Protein AF-K1RVS4-F1 (afdb_monomer)

Secondary structure (DSSP, 8-state):
----------S-GGG----------S-SS-HHHHHHHHHHHHHHHHT--TT-EEEEE--STT-TT--EEEEEEEETTEEEEEETTSSSTT--EEEEEEEEEESEEEEEE-S--HHHHTTT-SS-TT--SBTTTBT---SEEEEEEE-SS-EEEEESSS--EEEEE-

Organism: NCBI:txid408170

Mean predicted aligned error: 9.0 Å

Solvent-accessible surface area (backbone atoms only — not comparable to full-atom values): 9594 Å² total; per-residue (Å²): 140,82,90,78,83,94,78,90,87,86,86,72,83,81,81,70,75,68,76,80,72,79,72,72,74,92,52,100,59,56,72,69,59,52,51,53,52,49,43,53,51,48,51,53,41,58,45,61,36,92,89,14,28,44,28,65,44,53,29,26,66,82,36,84,80,44,73,42,58,36,36,44,33,40,54,95,56,30,34,36,34,33,41,75,86,47,90,54,86,82,55,65,43,68,27,42,39,47,75,49,80,68,106,44,42,25,45,34,58,76,45,87,34,74,67,69,36,50,36,40,32,47,61,19,95,86,62,49,57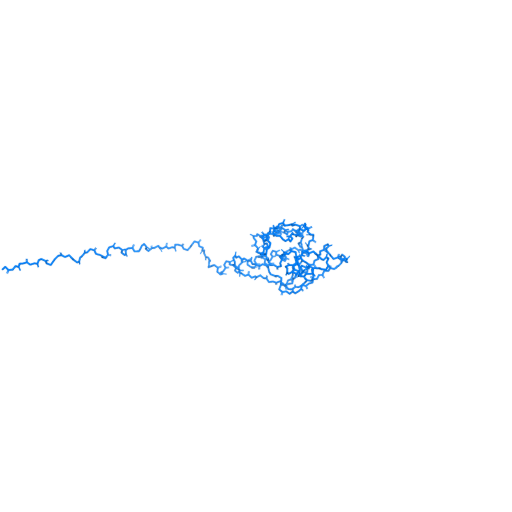,41,76,78,48,8,35,36,27,57,64,39,27,38,59,75,47,75,44,94,72,37,37,35,33,30,28,71,70,26,62,42,81,38,56,32,33,98

Nearest PDB structures (foldseek):
  4r80-assembly2_B  TM=3.286E-01  e=4.505E+00  synthetic construct
  8sdp-assembly1_C  TM=1.886E-01  e=8.175E-01  Homo sapiens
  8sdm-assembly1_A  TM=1.723E-01  e=1.217E+00  Homo sapiens

pLDDT: mean 89.17, std 14.9, range [42.09, 98.56]

InterPro domains:
  IPR025396 Protein of unknown function DUF4302 [PF14135] (23-166)

Radius of gyration: 26.75 Å; Cα contacts (8 Å, |Δi|>4): 302; chains: 1; bounding box: 38×57×97 Å

Foldseek 3Di:
DDDDDDDDDPPPPPPPPPPPPPPDPPDPDDPVVVQVVVQVQVLCLQQLDPQFWWKQFQAALVSPVPTWTKGWHDDDQKIWIATPVDPDNPDIWIFGWGFDDDVGTKIAGDDDDLRQCLQFPQCRVVRADHNVGHRQGARMWHFDDGDNAWTWTAGPRNRDIMIIGD

Structure (mmCIF, N/CA/C/O backbone):
data_AF-K1RVS4-F1
#
_entry.id   AF-K1RVS4-F1
#
loop_
_atom_site.group_PDB
_atom_site.id
_atom_site.type_symbol
_atom_site.label_atom_id
_atom_site.label_alt_id
_atom_site.label_comp_id
_atom_site.label_asym_id
_atom_site.label_entity_id
_atom_site.label_seq_id
_atom_site.pdbx_PDB_ins_code
_atom_site.Cartn_x
_atom_site.Cartn_y
_atom_site.Cartn_z
_atom_site.occupancy
_atom_site.B_iso_or_equiv
_atom_site.auth_seq_id
_atom_site.auth_comp_id
_atom_site.auth_asym_id
_atom_site.auth_atom_id
_atom_site.pdbx_PDB_model_num
ATOM 1 N N . MET A 1 1 ? 21.444 43.787 79.821 1.00 42.09 1 MET A N 1
ATOM 2 C CA . MET A 1 1 ? 21.737 44.239 78.436 1.00 42.09 1 MET A CA 1
ATOM 3 C C . MET A 1 1 ? 22.401 43.053 77.744 1.00 42.09 1 MET A C 1
ATOM 5 O O . MET A 1 1 ? 23.385 42.586 78.280 1.00 42.09 1 MET A O 1
ATOM 9 N N . LYS A 1 2 ? 21.909 42.424 76.678 1.00 44.28 2 LYS A N 1
ATOM 10 C CA . LYS A 1 2 ? 21.127 42.878 75.526 1.00 44.28 2 LYS A CA 1
ATOM 11 C C . LYS A 1 2 ? 20.061 41.822 75.196 1.00 44.28 2 LYS A C 1
ATOM 13 O O . LYS A 1 2 ? 20.330 40.629 75.259 1.00 44.28 2 LYS A O 1
ATOM 18 N N . ARG A 1 3 ? 18.852 42.294 74.895 1.00 49.06 3 ARG A N 1
ATOM 19 C CA . ARG A 1 3 ? 17.756 41.516 74.316 1.00 49.06 3 ARG A CA 1
ATOM 20 C C . ARG A 1 3 ? 18.022 41.441 72.814 1.00 49.06 3 ARG A C 1
ATOM 22 O O . ARG A 1 3 ? 18.174 42.500 72.209 1.00 49.06 3 ARG A O 1
ATOM 29 N N . THR A 1 4 ? 18.063 40.248 72.231 1.00 58.16 4 THR A N 1
ATOM 30 C CA . THR A 1 4 ? 18.063 40.104 70.771 1.00 58.16 4 THR A CA 1
ATOM 31 C C . THR A 1 4 ? 16.933 39.163 70.386 1.00 58.16 4 THR A C 1
ATOM 33 O O . THR A 1 4 ? 16.903 37.991 70.743 1.00 58.16 4 THR A O 1
ATOM 36 N N . THR A 1 5 ? 15.952 39.782 69.755 1.00 52.72 5 THR A N 1
ATOM 37 C CA . THR A 1 5 ? 14.633 39.316 69.353 1.00 52.72 5 THR A CA 1
ATOM 38 C C . THR A 1 5 ? 14.693 38.101 68.420 1.00 52.72 5 THR A C 1
ATOM 40 O O . THR A 1 5 ? 15.259 38.181 67.334 1.00 52.72 5 THR A O 1
ATOM 43 N N . ILE A 1 6 ? 14.069 36.992 68.829 1.00 58.12 6 ILE A N 1
ATOM 44 C CA . ILE A 1 6 ? 13.766 35.821 67.991 1.00 58.12 6 ILE A CA 1
ATOM 45 C C . ILE A 1 6 ? 12.519 36.157 67.170 1.00 58.12 6 ILE A C 1
ATOM 47 O O . ILE A 1 6 ? 11.408 35.900 67.617 1.00 58.12 6 ILE A O 1
ATOM 51 N N . ILE A 1 7 ? 12.673 36.786 66.004 1.00 58.38 7 ILE A N 1
ATOM 52 C CA . ILE A 1 7 ? 11.590 36.927 65.019 1.00 58.38 7 ILE A CA 1
ATOM 53 C C . ILE A 1 7 ? 12.223 36.934 63.627 1.00 58.38 7 ILE A C 1
ATOM 55 O O . ILE A 1 7 ? 12.769 37.953 63.223 1.00 58.38 7 ILE A O 1
ATOM 59 N N . SER A 1 8 ? 12.179 35.799 62.923 1.00 54.41 8 SER A N 1
ATOM 60 C CA . SER A 1 8 ? 11.934 35.700 61.470 1.00 54.41 8 SER A CA 1
ATOM 61 C C . SER A 1 8 ? 12.191 34.260 61.000 1.00 54.41 8 SER A C 1
ATOM 63 O O . SER A 1 8 ? 13.255 33.934 60.481 1.00 54.41 8 SER A O 1
ATOM 65 N N . PHE A 1 9 ? 11.231 33.363 61.239 1.00 53.44 9 PHE A N 1
ATOM 66 C CA . PHE A 1 9 ? 11.223 32.025 60.631 1.00 53.44 9 PHE A CA 1
ATOM 67 C C . PHE A 1 9 ? 9.780 31.533 60.439 1.00 53.44 9 PHE A C 1
ATOM 69 O O . PHE A 1 9 ? 9.402 30.471 60.920 1.00 53.44 9 PHE A O 1
ATOM 76 N N . LEU A 1 10 ? 8.921 32.353 59.816 1.00 55.34 10 LEU A N 1
ATOM 77 C CA . LEU A 1 10 ? 7.504 31.996 59.640 1.00 55.34 10 LEU A CA 1
ATOM 78 C C . LEU A 1 10 ? 6.863 32.522 58.345 1.00 55.34 10 LEU A C 1
ATOM 80 O O . LEU A 1 10 ? 5.701 32.908 58.343 1.00 55.34 10 LEU A O 1
ATOM 84 N N . ALA A 1 11 ? 7.589 32.542 57.227 1.00 59.69 11 ALA A N 1
ATOM 85 C CA . ALA A 1 11 ? 7.003 32.984 55.956 1.00 59.69 11 ALA A CA 1
ATOM 86 C C . ALA A 1 11 ? 7.488 32.185 54.736 1.00 59.69 11 ALA A C 1
ATOM 88 O O . ALA A 1 11 ? 7.774 32.775 53.701 1.00 59.69 11 ALA A O 1
ATOM 89 N N . LEU A 1 12 ? 7.595 30.851 54.838 1.00 58.28 12 LEU A N 1
ATOM 90 C CA . LEU A 1 12 ? 7.920 30.014 53.670 1.00 58.28 12 LEU A CA 1
ATOM 91 C C . LEU A 1 12 ? 7.037 28.779 53.375 1.00 58.28 12 LEU A C 1
ATOM 93 O O . LEU A 1 12 ? 7.230 28.219 52.302 1.00 58.28 12 LEU A O 1
ATOM 97 N N . PRO A 1 13 ? 6.019 28.348 54.155 1.00 55.06 13 PRO A N 1
ATOM 98 C CA . PRO A 1 13 ? 5.188 27.234 53.685 1.00 55.06 13 PRO A CA 1
ATOM 99 C C . PRO A 1 13 ? 4.075 27.631 52.693 1.00 55.06 13 PRO A C 1
ATOM 101 O O . PRO A 1 13 ? 3.347 26.760 52.234 1.00 55.06 13 PRO A O 1
ATOM 104 N N . LEU A 1 14 ? 3.925 28.908 52.318 1.00 55.81 14 LEU A N 1
ATOM 105 C CA . LEU A 1 14 ? 2.801 29.378 51.482 1.00 55.81 14 LEU A CA 1
ATOM 106 C C . LEU A 1 14 ? 3.003 29.267 49.957 1.00 55.81 14 LEU A C 1
ATOM 108 O O . LEU A 1 14 ? 2.119 29.674 49.214 1.00 55.81 14 LEU A O 1
ATOM 112 N N . LEU A 1 15 ? 4.117 28.709 49.470 1.00 53.62 15 LEU A N 1
ATOM 113 C CA . LEU A 1 15 ? 4.358 28.537 48.024 1.00 53.62 15 LEU A CA 1
ATOM 114 C C . LEU A 1 15 ? 4.068 27.119 47.504 1.00 53.62 15 LEU A C 1
ATOM 116 O O . LEU A 1 15 ? 4.221 26.868 46.313 1.00 53.62 15 LEU A O 1
ATOM 120 N N . CYS A 1 16 ? 3.614 26.205 48.366 1.00 54.84 16 CYS A N 1
ATOM 121 C CA . CYS A 1 16 ? 3.299 24.824 47.988 1.00 54.84 16 CYS A CA 1
ATOM 122 C C . CYS A 1 16 ? 1.791 24.543 47.934 1.00 54.84 16 CYS A C 1
ATOM 124 O O . CYS A 1 16 ? 1.374 23.410 48.158 1.00 54.84 16 CYS A O 1
ATOM 126 N N . THR A 1 17 ? 0.950 25.529 47.607 1.00 57.72 17 THR A N 1
ATOM 127 C CA . THR A 1 17 ? -0.355 25.206 47.014 1.00 57.72 17 THR A CA 1
ATOM 128 C C . THR A 1 17 ? -0.098 24.822 45.560 1.00 57.72 17 THR A C 1
ATOM 130 O O . THR A 1 17 ? -0.366 25.600 44.644 1.00 57.72 17 THR A O 1
ATOM 133 N N . SER A 1 18 ? 0.491 23.640 45.337 1.00 50.41 18 SER A N 1
ATOM 134 C CA . SER A 1 18 ? 0.342 22.984 44.044 1.00 50.41 18 SER A CA 1
ATOM 135 C C . SER A 1 18 ? -1.157 22.918 43.823 1.00 50.41 18 SER A C 1
ATOM 137 O O . SER A 1 18 ? -1.858 22.292 44.622 1.00 50.41 18 SER A O 1
ATOM 139 N N . CYS A 1 19 ? -1.652 23.648 42.824 1.00 56.06 19 CYS A N 1
ATOM 140 C CA . CYS A 1 19 ? -2.991 23.432 42.316 1.00 56.06 19 CYS A CA 1
ATOM 141 C C . CYS A 1 19 ? -3.101 21.925 42.123 1.00 56.06 19 CYS A C 1
ATOM 143 O O . CYS A 1 19 ? -2.378 21.350 41.310 1.00 56.06 19 CYS A O 1
ATOM 145 N N . LEU A 1 20 ? -3.902 21.293 42.977 1.00 50.09 20 LEU A N 1
ATOM 146 C CA . LEU A 1 20 ? -4.382 19.950 42.758 1.00 50.09 20 LEU A CA 1
ATOM 147 C C . LEU A 1 20 ? -5.247 20.113 41.508 1.00 50.09 20 LEU A C 1
ATOM 149 O O . LEU A 1 20 ? -6.414 20.482 41.600 1.00 50.09 20 LEU A O 1
ATOM 153 N N . PHE A 1 21 ? -4.615 20.052 40.337 1.00 55.47 21 PHE A N 1
ATOM 154 C CA . PHE A 1 21 ? -5.336 19.917 39.093 1.00 55.47 21 PHE A CA 1
ATOM 155 C C . PHE A 1 21 ? -5.936 18.524 39.187 1.00 55.47 21 PHE A C 1
ATOM 157 O O . PHE A 1 21 ? -5.248 17.521 39.015 1.00 55.47 21 PHE A O 1
ATOM 164 N N . ASP A 1 22 ? -7.195 18.491 39.606 1.00 57.12 22 ASP A N 1
ATOM 165 C CA . ASP A 1 22 ? -8.097 17.401 39.292 1.00 57.12 22 ASP A CA 1
ATOM 166 C C . ASP A 1 22 ? -8.221 17.458 37.763 1.00 57.12 22 ASP A C 1
ATOM 168 O O . ASP A 1 22 ? -9.030 18.206 37.214 1.00 57.12 22 ASP A O 1
ATOM 172 N N . GLU A 1 23 ? -7.256 16.855 37.062 1.00 59.31 23 GLU A N 1
ATOM 173 C CA . GLU A 1 23 ? -7.361 16.678 35.621 1.00 59.31 23 GLU A CA 1
ATOM 174 C C . GLU A 1 23 ? -8.500 15.689 35.418 1.00 59.31 23 GLU A C 1
ATOM 176 O O . GLU A 1 23 ? -8.333 14.482 35.591 1.00 59.31 23 GLU A O 1
ATOM 181 N N . GLU A 1 24 ? -9.685 16.222 35.116 1.00 64.69 24 GLU A N 1
ATOM 182 C CA . GLU A 1 24 ? -10.769 15.419 34.574 1.00 64.69 24 GLU A CA 1
ATOM 183 C C . GLU A 1 24 ? -10.211 14.674 33.362 1.00 64.69 24 GLU A C 1
ATOM 185 O O . GLU A 1 24 ? -9.669 15.290 32.437 1.00 64.69 24 GLU A O 1
ATOM 190 N N . ASP A 1 25 ? -10.295 13.344 33.390 1.00 67.75 25 ASP A N 1
ATOM 191 C CA . ASP A 1 25 ? -9.863 12.535 32.262 1.00 67.75 25 ASP A CA 1
ATOM 192 C C . ASP A 1 25 ? -10.711 12.938 31.049 1.00 67.75 25 ASP A C 1
ATOM 194 O O . ASP A 1 25 ? -11.918 12.697 31.003 1.00 67.75 25 ASP A O 1
ATOM 198 N N . LEU A 1 26 ? -10.087 13.615 30.078 1.00 76.62 26 LEU A N 1
ATOM 199 C CA . LEU A 1 26 ? -10.767 14.122 28.881 1.00 76.62 26 LEU A CA 1
ATOM 200 C C . LEU A 1 26 ? -11.331 12.986 28.014 1.00 76.62 26 LEU A C 1
ATOM 202 O O . LEU A 1 26 ? -12.074 13.249 27.065 1.00 76.62 26 LEU A O 1
ATOM 206 N N . PHE A 1 27 ? -10.950 11.737 28.295 1.00 78.06 27 PHE A N 1
ATOM 207 C CA . PHE A 1 27 ? -11.358 10.570 27.538 1.00 78.06 27 PHE A CA 1
ATOM 208 C C . PHE A 1 27 ? -11.835 9.442 28.452 1.00 78.06 27 PHE A C 1
ATOM 210 O O . PHE A 1 27 ? -11.117 8.993 29.332 1.00 78.06 27 PHE A O 1
ATOM 217 N N . ASP A 1 28 ? -12.982 8.853 28.120 1.00 83.88 28 ASP A N 1
ATOM 218 C CA . ASP A 1 28 ? -13.530 7.699 28.852 1.00 83.88 28 ASP A CA 1
ATOM 219 C C . ASP A 1 28 ? -12.691 6.410 28.715 1.00 83.88 28 ASP A C 1
ATOM 221 O O . ASP A 1 28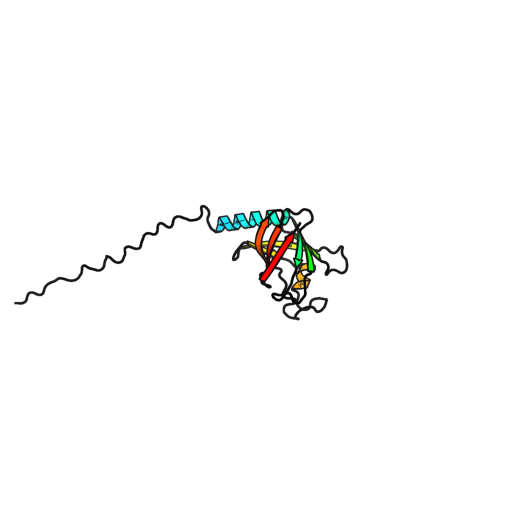 ? -12.949 5.414 29.390 1.00 83.88 28 ASP A O 1
ATOM 225 N N . LYS A 1 29 ? -11.729 6.386 27.783 1.00 87.38 29 LYS A N 1
ATOM 226 C CA . LYS A 1 29 ? -10.881 5.229 27.460 1.00 87.38 29 LYS A CA 1
ATOM 227 C C . LYS A 1 29 ? -9.415 5.607 27.521 1.00 87.38 29 LYS A C 1
ATOM 229 O O . LYS A 1 29 ? -9.036 6.670 27.021 1.00 87.38 29 LYS A O 1
ATOM 234 N N . SER A 1 30 ? -8.581 4.676 27.976 1.00 88.69 30 SER A N 1
ATOM 235 C CA . SER A 1 30 ? -7.126 4.821 27.924 1.00 88.69 30 SER A CA 1
ATOM 236 C C . SER A 1 30 ? -6.619 4.948 26.482 1.00 88.69 30 SER A C 1
ATOM 238 O O . SER A 1 30 ? -7.255 4.499 25.524 1.00 88.69 30 SER A O 1
ATOM 240 N N . ALA A 1 31 ? -5.433 5.535 26.304 1.00 87.31 31 ALA A N 1
ATOM 241 C CA . ALA A 1 31 ? -4.806 5.645 24.986 1.00 87.31 31 ALA A CA 1
ATOM 242 C C . ALA A 1 31 ? -4.641 4.275 24.294 1.00 87.31 31 ALA A C 1
ATOM 244 O O . ALA A 1 31 ? -4.948 4.158 23.108 1.00 87.31 31 ALA A O 1
ATOM 245 N N . SER A 1 32 ? -4.250 3.240 25.049 1.00 89.06 32 SER A N 1
ATOM 246 C CA . SER A 1 32 ? -4.104 1.862 24.558 1.00 89.06 32 SER A CA 1
ATOM 247 C C . SER A 1 32 ? -5.426 1.252 24.080 1.00 89.06 32 SER A C 1
ATOM 249 O O . SER A 1 32 ? -5.473 0.590 23.050 1.00 89.06 32 SER A O 1
ATOM 251 N N . GLU A 1 33 ? -6.536 1.491 24.777 1.00 93.12 33 GLU A N 1
ATOM 252 C CA . GLU A 1 33 ? -7.838 0.974 24.331 1.00 93.12 33 GLU A CA 1
ATOM 253 C C . GLU A 1 33 ? -8.326 1.672 23.060 1.00 93.12 33 GLU A C 1
ATOM 255 O O . GLU A 1 33 ? -8.941 1.043 22.196 1.00 93.12 33 GLU A O 1
ATOM 260 N N . ARG A 1 34 ? -8.052 2.975 22.926 1.00 91.81 34 ARG A N 1
ATOM 261 C CA . ARG A 1 34 ? -8.430 3.739 21.730 1.00 91.81 34 ARG A CA 1
ATOM 262 C C . ARG A 1 34 ? -7.662 3.273 20.498 1.00 91.81 34 ARG A C 1
ATOM 264 O O . ARG A 1 34 ? -8.268 3.128 19.440 1.00 91.81 34 ARG A O 1
ATOM 271 N N . ILE A 1 35 ? -6.359 3.022 20.622 1.00 93.06 35 ILE A N 1
ATOM 272 C CA . ILE A 1 35 ? -5.545 2.593 19.480 1.00 93.06 35 ILE A CA 1
ATOM 273 C C . ILE A 1 35 ? -5.862 1.156 19.048 1.00 93.06 35 ILE A C 1
ATOM 275 O O . ILE A 1 35 ? -5.939 0.898 17.850 1.00 93.06 35 ILE A O 1
ATOM 279 N N . GLU A 1 36 ? -6.142 0.239 19.980 1.00 95.12 36 GLU A N 1
ATOM 280 C CA . GLU A 1 36 ? -6.597 -1.115 19.631 1.00 95.12 36 GLU A CA 1
ATOM 281 C C . GLU A 1 36 ? -7.959 -1.091 18.927 1.00 95.12 36 GLU A C 1
ATOM 283 O O . GLU A 1 36 ? -8.137 -1.747 17.900 1.00 95.12 36 GLU A O 1
ATOM 288 N N . ALA A 1 37 ? -8.901 -0.268 19.403 1.00 94.62 37 ALA A N 1
ATOM 289 C CA . ALA A 1 37 ? -10.175 -0.071 18.714 1.00 94.62 37 ALA A CA 1
ATOM 290 C C . ALA A 1 37 ? -9.977 0.481 17.289 1.00 94.62 37 ALA A C 1
ATOM 292 O O . ALA A 1 37 ? -10.589 -0.023 16.347 1.00 94.62 37 ALA A O 1
ATOM 293 N N . ALA A 1 38 ? -9.073 1.449 17.114 1.00 95.25 38 ALA A N 1
ATOM 294 C CA . ALA A 1 38 ? -8.747 2.011 15.805 1.00 95.25 38 ALA A CA 1
ATOM 295 C C . ALA A 1 38 ? -8.078 0.988 14.866 1.00 95.25 38 ALA A C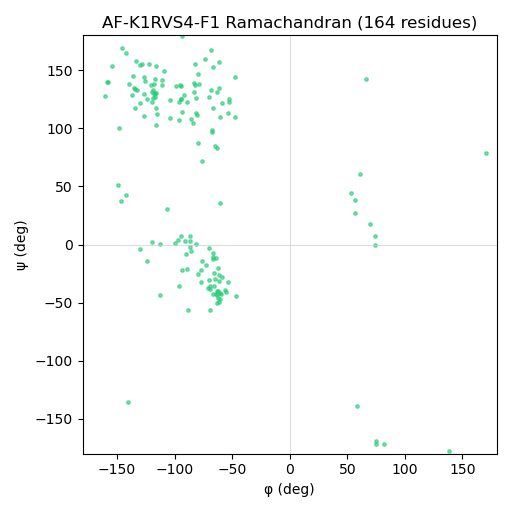 1
ATOM 297 O O . ALA A 1 38 ? -8.355 0.988 13.668 1.00 95.25 38 ALA A O 1
ATOM 298 N N . LYS A 1 39 ? -7.234 0.077 15.377 1.00 97.06 39 LYS A N 1
ATOM 299 C CA . LYS A 1 39 ? -6.673 -1.035 14.581 1.00 97.06 39 LYS A CA 1
ATOM 300 C C . LYS A 1 39 ? -7.775 -1.978 14.095 1.00 97.06 39 LYS A C 1
ATOM 302 O O . LYS A 1 39 ? -7.765 -2.378 12.933 1.00 97.06 39 LYS A O 1
ATOM 307 N N . VAL A 1 40 ? -8.736 -2.320 14.956 1.00 96.62 40 VAL A N 1
ATOM 308 C CA . VAL A 1 40 ? -9.877 -3.174 14.582 1.00 96.62 40 VAL A CA 1
ATOM 309 C C . VAL A 1 40 ? -10.728 -2.509 13.498 1.00 96.62 40 VAL A C 1
ATOM 311 O O . VAL A 1 40 ? -11.046 -3.153 12.497 1.00 96.62 40 VAL A O 1
ATOM 314 N N . GLU A 1 41 ? -11.044 -1.222 13.655 1.00 96.19 41 GLU A N 1
ATOM 315 C CA . GLU A 1 41 ? -11.784 -0.441 12.658 1.00 96.19 41 GLU A CA 1
ATOM 316 C C . GLU A 1 41 ? -11.036 -0.373 11.321 1.00 96.19 41 GLU A C 1
ATOM 318 O O . GLU A 1 41 ? -11.608 -0.671 10.272 1.00 96.19 41 GLU A O 1
ATOM 323 N N . ALA A 1 42 ? -9.735 -0.071 11.352 1.00 97.19 42 ALA A N 1
ATOM 324 C CA . ALA A 1 42 ? -8.914 -0.008 10.151 1.00 97.19 42 ALA A CA 1
ATOM 325 C C . ALA A 1 42 ? -8.830 -1.357 9.429 1.00 97.19 42 ALA A C 1
ATOM 327 O O . ALA A 1 42 ? -8.917 -1.392 8.201 1.00 97.19 42 ALA A O 1
ATOM 328 N N . LYS A 1 43 ? -8.717 -2.476 10.160 1.00 97.50 43 LYS A N 1
ATOM 329 C CA . LYS A 1 43 ? -8.740 -3.817 9.556 1.00 97.50 43 LYS A CA 1
ATOM 330 C C . LYS A 1 43 ? -10.070 -4.072 8.855 1.00 97.50 43 LYS A C 1
ATOM 332 O O . LYS A 1 43 ? -10.070 -4.482 7.698 1.00 97.50 43 LYS A O 1
ATOM 337 N N . ALA A 1 44 ? -11.179 -3.805 9.544 1.00 97.00 44 ALA A N 1
ATOM 338 C CA . ALA A 1 44 ? -12.514 -4.002 8.993 1.00 97.00 44 ALA A CA 1
ATOM 339 C C . ALA A 1 44 ? -12.739 -3.145 7.738 1.00 97.00 44 ALA A C 1
ATOM 341 O O . ALA A 1 44 ? -13.261 -3.646 6.746 1.00 97.00 44 ALA A O 1
ATOM 342 N N . ALA A 1 45 ? -12.293 -1.885 7.748 1.00 97.31 45 ALA A N 1
ATOM 343 C CA . ALA A 1 45 ? -12.369 -1.008 6.587 1.00 97.31 45 ALA A CA 1
ATOM 344 C C . ALA A 1 45 ? -11.532 -1.545 5.417 1.00 97.31 45 ALA A C 1
ATOM 346 O O . ALA A 1 45 ? -12.067 -1.707 4.324 1.00 97.31 45 ALA A O 1
ATOM 347 N N . LEU A 1 46 ? -10.258 -1.894 5.636 1.00 97.69 46 LEU A N 1
ATOM 348 C CA . LEU A 1 46 ? -9.373 -2.432 4.591 1.00 97.69 46 LEU A CA 1
ATOM 349 C C . LEU A 1 46 ? -9.958 -3.685 3.922 1.00 97.69 46 LEU A C 1
ATOM 351 O O . LEU A 1 46 ? -9.871 -3.826 2.704 1.00 97.69 46 LEU A O 1
ATOM 355 N N . GLU A 1 47 ? -10.587 -4.567 4.696 1.00 97.00 47 GLU A N 1
ATOM 356 C CA . GLU A 1 47 ? -11.178 -5.821 4.208 1.00 97.00 47 GLU A CA 1
ATOM 357 C C . GLU A 1 47 ? -12.627 -5.669 3.695 1.00 97.00 47 GLU A C 1
ATOM 359 O O . GLU A 1 47 ? -13.214 -6.635 3.212 1.00 97.00 47 GLU A O 1
ATOM 364 N N . SER A 1 48 ? -13.221 -4.471 3.769 1.00 96.44 48 SER A N 1
ATOM 365 C CA . SER A 1 48 ? -14.631 -4.255 3.398 1.00 96.44 48 SER A CA 1
ATOM 366 C C . SER A 1 48 ? -14.895 -4.200 1.889 1.00 96.44 48 SER A C 1
ATOM 368 O O . SER A 1 48 ? -16.024 -4.448 1.464 1.00 96.44 48 SER A O 1
ATOM 370 N N . ALA A 1 49 ? -13.880 -3.903 1.069 1.00 96.75 49 ALA A N 1
ATOM 371 C CA . ALA A 1 49 ? -14.032 -3.778 -0.379 1.00 96.75 49 ALA A CA 1
ATOM 372 C C . ALA A 1 49 ? -13.903 -5.151 -1.080 1.00 96.75 49 ALA A C 1
ATOM 374 O O . ALA A 1 49 ? -12.791 -5.676 -1.205 1.00 96.75 49 ALA A O 1
ATOM 375 N N . PRO A 1 50 ? -14.995 -5.748 -1.606 1.00 94.00 50 PRO A N 1
ATOM 376 C CA . PRO A 1 50 ? -14.973 -7.118 -2.143 1.00 94.00 50 PRO A CA 1
ATOM 377 C C . PRO A 1 50 ? -14.071 -7.280 -3.380 1.00 94.00 50 PRO A C 1
ATOM 379 O O . PRO A 1 50 ? -13.490 -8.351 -3.610 1.00 94.00 50 PRO A O 1
ATOM 382 N N . ASN A 1 51 ? -13.929 -6.205 -4.159 1.00 95.19 51 ASN A N 1
ATOM 383 C CA . ASN A 1 51 ? -13.091 -6.143 -5.357 1.00 95.19 51 ASN A CA 1
ATOM 384 C C . ASN A 1 51 ? -11.705 -5.528 -5.091 1.00 95.19 51 ASN A C 1
ATOM 386 O O . ASN A 1 51 ? -10.902 -5.420 -6.014 1.00 95.19 51 ASN A O 1
ATOM 390 N N . GLY A 1 52 ? -11.396 -5.206 -3.832 1.00 97.44 52 GLY A N 1
ATOM 391 C CA . GLY A 1 52 ? -10.185 -4.491 -3.448 1.00 97.44 52 GLY A CA 1
ATOM 392 C C . GLY A 1 52 ? -10.309 -2.979 -3.621 1.00 97.44 52 GLY A C 1
ATOM 393 O O . GLY A 1 52 ? -11.381 -2.450 -3.877 1.00 97.44 52 GLY A O 1
ATOM 394 N N . TRP A 1 53 ? -9.185 -2.300 -3.444 1.00 98.44 53 TRP A N 1
ATOM 395 C CA . TRP A 1 53 ? -9.046 -0.855 -3.458 1.00 98.44 53 TRP A CA 1
ATOM 396 C C . TRP A 1 53 ? -8.129 -0.435 -4.595 1.00 98.44 53 TRP A C 1
ATOM 398 O O . TRP A 1 53 ? -7.003 -0.923 -4.692 1.00 98.44 53 TRP A O 1
ATOM 408 N N . HIS A 1 54 ? -8.571 0.511 -5.411 1.00 98.38 54 HIS A N 1
ATOM 409 C CA . HIS A 1 54 ? -7.732 1.229 -6.360 1.00 98.38 54 HIS A CA 1
ATOM 410 C C . HIS A 1 54 ? -7.009 2.391 -5.679 1.00 98.38 54 HIS A C 1
ATOM 412 O O . HIS A 1 54 ? -7.590 3.124 -4.879 1.00 98.38 54 HIS A O 1
ATOM 418 N N . VAL A 1 55 ? -5.737 2.569 -6.031 1.00 98.00 55 VA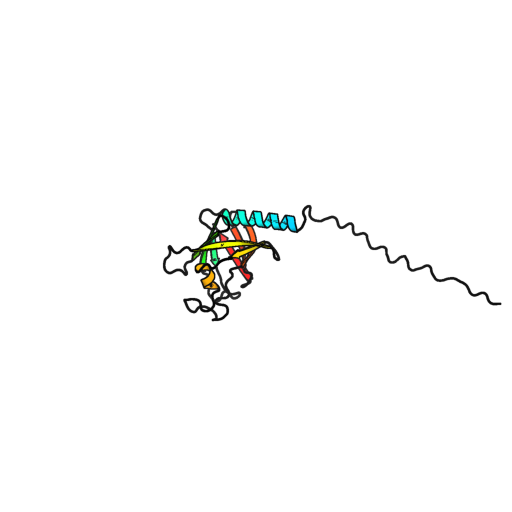L A N 1
ATOM 419 C CA . VAL A 1 55 ? -4.887 3.678 -5.605 1.00 98.00 55 VAL A CA 1
ATOM 420 C C . VAL A 1 55 ? -4.133 4.231 -6.797 1.00 98.00 55 VAL A C 1
ATOM 422 O O . VAL A 1 55 ? -3.484 3.500 -7.543 1.00 98.00 55 VAL A O 1
ATOM 425 N N . ARG A 1 56 ? -4.134 5.560 -6.912 1.00 97.94 56 ARG A N 1
ATOM 426 C CA . ARG A 1 56 ? -3.122 6.285 -7.685 1.00 97.94 56 ARG A CA 1
ATOM 427 C C . ARG A 1 56 ? -1.900 6.489 -6.798 1.00 97.94 56 ARG A C 1
ATOM 429 O O . ARG A 1 56 ? -1.928 7.300 -5.874 1.00 97.94 56 ARG A O 1
ATOM 436 N N . TYR A 1 57 ? -0.865 5.707 -7.048 1.00 98.19 57 TYR A N 1
ATOM 437 C CA . TYR A 1 57 ? 0.330 5.618 -6.230 1.00 98.19 57 TYR A CA 1
ATOM 438 C C . TYR A 1 57 ? 1.441 6.511 -6.786 1.00 98.19 57 TYR A C 1
ATOM 440 O O . TYR A 1 57 ? 1.844 6.347 -7.932 1.00 98.19 57 TYR A O 1
ATOM 448 N N . PHE A 1 58 ? 1.945 7.444 -5.980 1.00 97.94 58 PHE A N 1
ATOM 449 C CA . PHE A 1 58 ? 3.009 8.374 -6.353 1.00 97.94 58 PHE A CA 1
ATOM 450 C C . PHE A 1 58 ? 4.247 8.132 -5.482 1.00 97.94 58 PHE A C 1
ATOM 452 O O . PHE A 1 58 ? 4.249 8.544 -4.320 1.00 97.94 58 PHE A O 1
ATOM 459 N N . PRO A 1 59 ? 5.294 7.471 -5.998 1.00 97.38 59 PRO A N 1
ATOM 460 C CA . PRO A 1 59 ? 6.544 7.331 -5.265 1.00 97.38 59 PRO A CA 1
ATOM 461 C C . PRO A 1 59 ? 7.317 8.659 -5.246 1.00 97.38 59 PRO A C 1
ATOM 463 O O . PRO A 1 59 ? 7.110 9.517 -6.107 1.00 97.38 59 PRO A O 1
ATOM 466 N N . SER A 1 60 ? 8.236 8.797 -4.286 1.00 97.62 60 SER A N 1
ATOM 467 C CA . SER A 1 60 ? 8.999 10.019 -3.992 1.00 97.62 60 SER A CA 1
ATOM 468 C C . SER A 1 60 ? 8.156 11.185 -3.462 1.00 97.62 60 SER A C 1
ATOM 470 O O . SER A 1 60 ? 7.036 11.452 -3.899 1.00 97.62 60 SER A O 1
ATOM 472 N N . ALA A 1 61 ? 8.726 11.935 -2.517 1.00 97.69 61 ALA A N 1
ATOM 473 C CA . ALA A 1 61 ? 8.097 13.124 -1.939 1.00 97.69 61 ALA A CA 1
ATOM 474 C C . ALA A 1 61 ? 7.828 14.227 -2.980 1.00 97.69 61 ALA A C 1
ATOM 476 O O . ALA A 1 61 ? 6.924 15.042 -2.810 1.00 97.69 61 ALA A O 1
ATOM 477 N N . THR A 1 62 ? 8.608 14.260 -4.065 1.00 97.44 62 THR A N 1
ATOM 478 C CA . THR A 1 62 ? 8.435 15.214 -5.173 1.00 97.44 62 THR A CA 1
ATOM 479 C C . THR A 1 62 ? 7.506 14.695 -6.268 1.00 97.44 62 THR A C 1
ATOM 481 O O . THR A 1 62 ? 7.161 15.459 -7.166 1.00 97.44 62 THR A O 1
ATOM 484 N N . GLN A 1 63 ? 7.095 13.421 -6.201 1.00 96.88 63 GLN A N 1
ATOM 485 C CA . GLN A 1 63 ? 6.257 12.747 -7.201 1.00 96.88 63 GLN A CA 1
ATOM 486 C C . GLN A 1 63 ? 6.854 12.762 -8.621 1.00 96.88 63 GLN A C 1
ATOM 488 O O . GLN A 1 63 ? 6.132 12.693 -9.617 1.00 96.88 63 GLN A O 1
ATOM 493 N N . GLU A 1 64 ? 8.185 12.842 -8.727 1.00 96.69 64 GLU A N 1
ATOM 494 C CA . GLU A 1 64 ? 8.908 12.999 -9.998 1.00 96.69 64 GLU A CA 1
ATOM 495 C C . GLU A 1 64 ? 8.721 11.831 -10.980 1.00 96.69 64 GLU A C 1
ATOM 497 O O . GLU A 1 64 ? 8.902 12.000 -12.184 1.00 96.69 64 GLU A O 1
ATOM 502 N N . PHE A 1 65 ? 8.310 10.662 -10.485 1.00 95.50 65 PHE A N 1
ATOM 503 C CA . PHE A 1 65 ? 8.080 9.458 -11.287 1.00 95.50 65 PHE A CA 1
ATOM 504 C C . PHE A 1 65 ? 6.642 9.314 -11.804 1.00 95.50 65 PHE A C 1
ATOM 506 O O . PHE A 1 65 ? 6.323 8.296 -12.419 1.00 95.50 65 PHE A O 1
ATOM 513 N N . GLY A 1 66 ? 5.770 10.293 -11.547 1.00 95.56 66 GLY A N 1
ATOM 514 C CA . GLY A 1 66 ? 4.356 10.219 -11.908 1.00 95.56 66 GLY A CA 1
ATOM 515 C C . GLY A 1 66 ? 3.540 9.295 -10.998 1.00 95.56 66 GLY A C 1
ATOM 516 O O . GLY A 1 66 ? 3.983 8.897 -9.921 1.00 95.56 66 GLY A O 1
ATOM 517 N N . GLY A 1 67 ? 2.304 9.012 -11.417 1.00 96.31 67 GLY A N 1
ATOM 518 C CA . GLY A 1 67 ? 1.359 8.183 -10.669 1.00 96.31 67 GLY A CA 1
ATOM 519 C C . GLY A 1 67 ? 1.103 6.848 -11.355 1.00 96.31 67 GLY A C 1
ATOM 520 O O . GLY A 1 67 ? 0.956 6.825 -12.573 1.00 96.31 67 GLY A O 1
ATOM 521 N N . TYR A 1 68 ? 0.987 5.789 -10.558 1.00 97.88 68 TYR A N 1
ATOM 522 C CA . TYR A 1 68 ? 0.762 4.414 -10.995 1.00 97.88 68 TYR A CA 1
ATOM 523 C C . TYR A 1 68 ? -0.577 3.890 -10.475 1.00 97.88 68 TYR A C 1
ATOM 525 O O . TYR A 1 68 ? -0.961 4.179 -9.342 1.00 97.88 68 TYR A O 1
ATOM 533 N N . ASN A 1 69 ? -1.288 3.102 -11.268 1.00 98.06 69 ASN A N 1
ATOM 534 C CA . ASN A 1 69 ? -2.482 2.385 -10.841 1.00 98.06 69 ASN A CA 1
ATOM 535 C C . ASN A 1 69 ? -2.078 1.118 -10.088 1.00 98.06 69 ASN A C 1
ATOM 537 O O . ASN A 1 69 ? -1.565 0.174 -10.688 1.00 98.06 69 ASN A O 1
ATOM 541 N N . VAL A 1 70 ? -2.340 1.101 -8.782 1.00 98.25 70 VAL A N 1
ATOM 542 C CA . VAL A 1 70 ? -2.089 -0.043 -7.900 1.00 98.25 70 VAL A CA 1
ATOM 543 C C . VAL A 1 70 ? -3.404 -0.477 -7.268 1.00 98.25 70 VAL A C 1
ATOM 545 O O . VAL A 1 70 ? -4.207 0.355 -6.845 1.00 98.25 70 VAL A O 1
ATOM 548 N N . PHE A 1 71 ? -3.625 -1.784 -7.203 1.00 98.38 71 PHE A N 1
ATOM 549 C CA . PHE A 1 71 ? -4.816 -2.392 -6.629 1.00 98.38 71 PHE A CA 1
ATOM 550 C C . PHE A 1 71 ? -4.431 -3.230 -5.418 1.00 98.38 71 PHE A C 1
ATOM 552 O O . PHE A 1 71 ? -3.534 -4.065 -5.512 1.00 98.38 71 PHE A O 1
ATOM 559 N N . PHE A 1 72 ? -5.123 -3.032 -4.298 1.00 98.31 72 PHE A N 1
ATOM 560 C CA . PHE A 1 72 ? -4.910 -3.770 -3.055 1.00 98.31 72 PHE A CA 1
ATOM 561 C C . PHE A 1 72 ? -6.176 -4.521 -2.658 1.00 98.31 72 PHE A C 1
ATOM 563 O O . PHE A 1 72 ? -7.210 -3.906 -2.423 1.00 98.31 72 PHE A O 1
ATOM 570 N N . LYS A 1 73 ? -6.105 -5.840 -2.504 1.00 98.44 73 LYS A N 1
ATOM 571 C CA . LYS A 1 73 ? -7.198 -6.639 -1.943 1.00 98.44 73 LYS A CA 1
ATOM 572 C C . LYS A 1 73 ? -6.764 -7.264 -0.628 1.00 98.44 73 LYS A C 1
ATOM 574 O O . LYS A 1 73 ? -5.892 -8.129 -0.626 1.00 98.44 73 LYS A O 1
ATOM 579 N N . PHE A 1 74 ? -7.373 -6.823 0.466 1.00 98.19 74 PHE A N 1
ATOM 580 C CA . PHE A 1 74 ? -7.075 -7.300 1.813 1.00 98.19 74 PHE A CA 1
ATOM 581 C C . PHE A 1 74 ? -8.032 -8.422 2.212 1.00 98.19 74 PHE A C 1
ATOM 583 O O . PHE A 1 74 ? -9.233 -8.326 1.963 1.00 98.19 74 PHE A O 1
ATOM 590 N N . ALA A 1 75 ? -7.495 -9.475 2.821 1.00 97.88 75 ALA A N 1
ATOM 591 C CA . ALA A 1 75 ? -8.265 -10.549 3.434 1.00 97.88 75 ALA A CA 1
ATOM 592 C C . ALA A 1 75 ? -7.398 -11.314 4.438 1.00 97.88 75 ALA A C 1
ATOM 594 O O . ALA A 1 75 ? -6.315 -11.783 4.091 1.00 97.88 75 ALA A O 1
ATOM 595 N N . ASP A 1 76 ? -7.884 -11.470 5.667 1.00 95.94 76 ASP A N 1
ATOM 596 C CA . ASP A 1 76 ? -7.306 -12.347 6.690 1.00 95.94 76 ASP A CA 1
ATOM 597 C C . ASP A 1 76 ? -5.808 -12.096 6.948 1.00 95.94 76 ASP A C 1
ATOM 599 O O . ASP A 1 76 ? -5.004 -13.025 7.034 1.00 95.94 76 ASP A O 1
ATOM 603 N N . GLY A 1 77 ? -5.405 -10.823 7.043 1.00 95.88 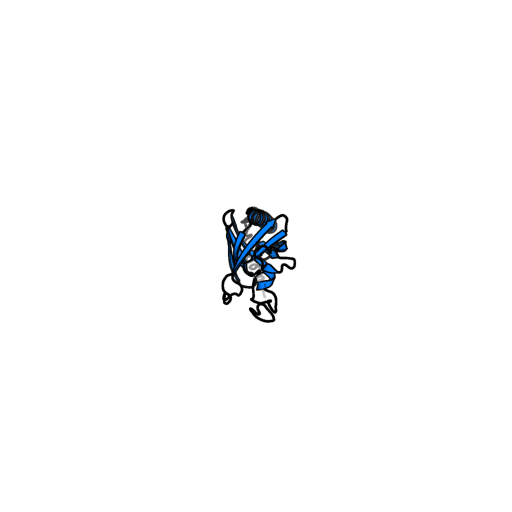77 GLY A N 1
ATOM 604 C CA . GLY A 1 77 ? -3.995 -10.452 7.253 1.00 95.88 77 GLY A CA 1
ATOM 605 C C . GLY A 1 77 ? -3.100 -10.617 6.014 1.00 95.88 77 GLY A C 1
ATOM 606 O O . GLY A 1 77 ? -1.884 -10.440 6.090 1.00 95.88 77 GLY A O 1
ATOM 607 N N . GLN A 1 78 ? -3.686 -10.929 4.858 1.00 98.25 78 GLN A N 1
ATOM 608 C CA . GLN A 1 78 ? -3.014 -10.954 3.564 1.00 98.25 78 GLN A CA 1
ATOM 609 C C . GLN A 1 78 ? -3.482 -9.803 2.680 1.00 98.25 78 GLN A C 1
ATOM 611 O O . GLN A 1 78 ? -4.628 -9.363 2.741 1.00 98.25 78 GLN A O 1
ATOM 616 N N . VAL A 1 79 ? -2.583 -9.329 1.828 1.00 98.50 79 VAL A N 1
ATOM 617 C CA . VAL A 1 79 ? -2.866 -8.357 0.781 1.00 98.50 79 VAL A CA 1
ATOM 618 C C . VAL A 1 79 ? -2.434 -8.938 -0.558 1.00 98.50 79 VAL A C 1
ATOM 620 O O . VAL A 1 79 ? -1.292 -9.361 -0.730 1.00 98.50 79 VAL A O 1
ATOM 623 N N . THR A 1 80 ? -3.359 -8.975 -1.509 1.00 98.56 80 THR A N 1
ATOM 624 C CA . THR A 1 80 ? -3.075 -9.261 -2.916 1.00 98.56 80 THR A CA 1
ATOM 625 C C . THR A 1 80 ? -2.904 -7.940 -3.649 1.00 98.56 80 THR A C 1
ATOM 627 O O . THR A 1 80 ? -3.785 -7.084 -3.572 1.00 98.56 80 THR A O 1
ATOM 630 N N . ILE A 1 81 ? -1.776 -7.770 -4.336 1.00 98.50 81 ILE A N 1
ATOM 631 C CA . ILE A 1 81 ? -1.404 -6.524 -5.007 1.00 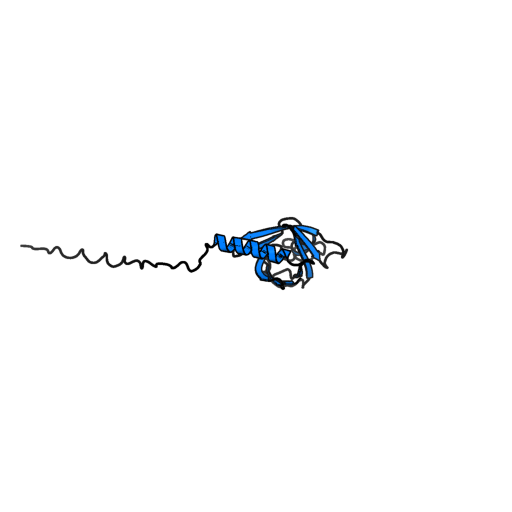98.50 81 ILE A CA 1
ATOM 632 C C . ILE A 1 81 ? -1.269 -6.773 -6.506 1.00 98.50 81 ILE A C 1
ATOM 634 O O . ILE A 1 81 ? -0.611 -7.733 -6.910 1.00 98.50 81 ILE A O 1
ATOM 638 N N . ALA A 1 82 ? -1.872 -5.902 -7.309 1.00 98.31 82 ALA A N 1
ATOM 639 C CA . ALA A 1 82 ? -1.711 -5.843 -8.761 1.00 98.31 82 ALA A CA 1
ATOM 640 C C . ALA A 1 82 ? -1.404 -4.402 -9.191 1.00 98.31 82 ALA A C 1
ATOM 642 O O . ALA A 1 82 ? -1.747 -3.454 -8.482 1.00 98.31 82 ALA A O 1
ATOM 643 N N . SER A 1 83 ? -0.741 -4.225 -10.331 1.00 97.62 83 SER A N 1
ATOM 644 C CA . SER A 1 83 ? -0.316 -2.909 -10.818 1.00 97.62 83 SER A CA 1
ATOM 645 C C . SER A 1 83 ? -0.171 -2.907 -12.332 1.00 97.62 83 SER A C 1
ATOM 647 O O . SER A 1 83 ? 0.158 -3.929 -12.930 1.00 97.62 83 SER A O 1
ATOM 649 N N . GLU A 1 84 ? -0.335 -1.735 -12.941 1.00 96.06 84 GLU A N 1
ATOM 650 C CA . GLU A 1 84 ? -0.032 -1.521 -14.364 1.00 96.06 84 GLU A CA 1
ATOM 651 C C . GLU A 1 84 ? 1.465 -1.624 -14.708 1.00 96.06 84 GLU A C 1
ATOM 653 O O . GLU A 1 84 ? 1.832 -1.607 -15.878 1.00 96.06 84 GLU A O 1
ATOM 658 N N . THR A 1 85 ? 2.335 -1.734 -13.701 1.00 94.81 85 THR A N 1
ATOM 659 C CA . THR A 1 85 ? 3.778 -1.967 -13.876 1.00 94.81 85 THR A CA 1
ATOM 660 C C . THR A 1 85 ? 4.102 -3.396 -14.315 1.00 94.81 85 THR A C 1
ATOM 662 O O . THR A 1 85 ? 5.208 -3.657 -14.780 1.00 94.81 85 THR A O 1
ATOM 665 N N . GLU A 1 86 ? 3.169 -4.338 -14.157 1.00 96.00 86 GLU A N 1
ATOM 666 C CA . GLU A 1 86 ? 3.372 -5.733 -14.541 1.00 96.00 86 GLU A CA 1
ATOM 667 C C . GLU A 1 86 ? 3.124 -5.937 -16.043 1.00 96.00 86 GLU A C 1
ATOM 669 O O . GLU A 1 86 ? 2.157 -5.432 -16.611 1.00 96.00 86 GLU A O 1
ATOM 674 N N . THR A 1 87 ? 3.985 -6.720 -16.702 1.00 93.94 87 THR A N 1
ATOM 675 C CA . THR A 1 87 ? 3.839 -7.010 -18.143 1.00 93.94 87 THR A CA 1
ATOM 676 C C . THR A 1 87 ? 2.625 -7.892 -18.439 1.00 93.94 87 THR A C 1
ATOM 678 O O . THR A 1 87 ? 1.957 -7.708 -19.456 1.00 93.94 87 THR A O 1
ATOM 681 N N . ASP A 1 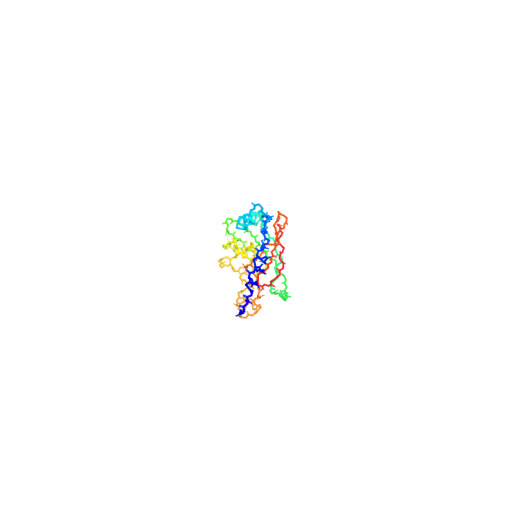88 ? 2.346 -8.865 -17.569 1.00 95.81 88 ASP A N 1
ATOM 682 C CA . ASP A 1 88 ? 1.138 -9.684 -17.643 1.00 95.81 88 ASP A CA 1
ATOM 683 C C . ASP A 1 88 ? 0.056 -9.051 -16.749 1.00 95.81 88 ASP A C 1
ATOM 685 O O . ASP A 1 88 ? 0.222 -9.049 -15.524 1.00 95.81 88 ASP A O 1
ATOM 689 N N . PRO A 1 89 ? -1.059 -8.553 -17.321 1.00 91.50 89 PRO A N 1
ATOM 690 C CA . PRO A 1 89 ? -2.116 -7.879 -16.568 1.00 91.50 89 PRO A CA 1
ATOM 691 C C . PRO A 1 89 ? -2.867 -8.804 -15.597 1.00 91.50 89 PRO A C 1
ATOM 693 O O . PRO A 1 89 ? -3.644 -8.320 -14.778 1.00 91.50 89 PRO A O 1
ATOM 696 N N . SER A 1 90 ? -2.669 -10.125 -15.682 1.00 95.25 90 SER A N 1
ATOM 697 C CA . SER A 1 90 ? -3.216 -11.092 -14.724 1.00 95.25 90 SER A CA 1
ATOM 698 C C . SER A 1 90 ? -2.335 -11.286 -13.484 1.00 95.25 90 SER A C 1
ATOM 700 O O . SER A 1 90 ? -2.739 -11.970 -12.540 1.00 95.25 90 SER A O 1
ATOM 702 N N . THR A 1 91 ? -1.146 -10.674 -13.460 1.00 97.81 91 THR A N 1
ATOM 703 C CA . THR A 1 91 ? -0.208 -10.792 -12.343 1.00 97.81 91 THR A CA 1
ATOM 704 C C . THR A 1 91 ? -0.772 -10.128 -11.096 1.00 97.81 91 THR A C 1
ATOM 706 O O . THR A 1 91 ? -0.973 -8.916 -11.037 1.00 97.81 91 THR A O 1
ATOM 709 N N . ALA A 1 92 ? -0.974 -10.941 -10.064 1.00 98.06 92 ALA A N 1
ATOM 710 C CA . ALA A 1 92 ? -1.359 -10.498 -8.738 1.00 98.06 92 ALA A CA 1
ATOM 711 C C . ALA A 1 92 ? -0.539 -11.267 -7.700 1.00 98.06 92 ALA A C 1
ATOM 713 O O . ALA A 1 92 ? -0.458 -12.496 -7.740 1.00 98.06 92 ALA A O 1
ATOM 714 N N . VAL A 1 93 ? 0.087 -10.549 -6.770 1.00 98.44 93 VAL A N 1
ATOM 715 C CA . VAL A 1 93 ? 1.021 -11.136 -5.802 1.00 98.44 93 VAL A CA 1
ATOM 716 C C . VAL A 1 93 ? 0.479 -10.956 -4.398 1.00 98.44 93 VAL A C 1
ATOM 718 O O . VAL A 1 93 ? 0.140 -9.845 -3.996 1.00 98.44 93 VAL A O 1
ATOM 721 N N . THR A 1 94 ? 0.395 -12.058 -3.655 1.00 98.44 94 THR A N 1
ATOM 722 C CA . THR A 1 94 ? -0.081 -12.064 -2.267 1.00 98.44 94 THR A CA 1
ATOM 723 C C . THR A 1 94 ? 1.085 -11.986 -1.291 1.00 98.44 94 THR A C 1
ATOM 725 O O . THR A 1 94 ? 2.101 -12.657 -1.464 1.00 98.44 94 THR A O 1
ATOM 728 N N . SER A 1 95 ? 0.925 -11.177 -0.252 1.00 98.25 95 SER A N 1
ATOM 729 C CA . SER A 1 95 ? 1.876 -11.003 0.847 1.00 98.25 95 SER A CA 1
ATOM 730 C C . SER A 1 95 ? 1.142 -10.751 2.160 1.00 98.25 95 SER A C 1
ATOM 732 O O . SER A 1 95 ? -0.057 -10.490 2.160 1.00 98.25 95 SER A O 1
ATOM 734 N N . LEU A 1 96 ? 1.855 -10.791 3.281 1.00 98.31 96 LEU A N 1
ATOM 735 C CA . LEU A 1 96 ? 1.307 -10.435 4.588 1.00 98.31 96 LEU A CA 1
ATOM 736 C C . LEU A 1 96 ? 1.259 -8.918 4.785 1.00 98.31 96 LEU A C 1
ATOM 738 O O . LEU A 1 96 ? 2.149 -8.194 4.324 1.00 98.31 96 LEU A O 1
ATOM 742 N N . TYR A 1 97 ? 0.241 -8.463 5.512 1.00 98.12 97 TYR A N 1
ATOM 743 C CA . TYR A 1 97 ? 0.187 -7.119 6.073 1.00 98.12 97 TYR A CA 1
ATOM 744 C C . TYR A 1 97 ? -0.129 -7.169 7.568 1.00 98.12 97 TYR A C 1
ATOM 746 O O . TYR A 1 97 ? -0.782 -8.095 8.053 1.00 98.12 97 TYR A O 1
ATOM 754 N N . SER A 1 98 ? 0.272 -6.126 8.286 1.00 97.75 98 SER A N 1
ATOM 755 C CA . SER A 1 98 ? -0.087 -5.928 9.688 1.00 97.75 98 SER A CA 1
ATOM 756 C C . SER A 1 98 ? -0.547 -4.503 9.952 1.00 97.75 98 SER A C 1
ATOM 758 O O . SER A 1 98 ? -0.229 -3.568 9.210 1.00 97.75 98 SER A O 1
ATOM 760 N N . LEU A 1 99 ? -1.305 -4.350 11.039 1.00 97.88 99 LEU A N 1
ATOM 761 C CA . LEU A 1 99 ? -1.620 -3.054 11.620 1.00 97.88 99 LEU A CA 1
ATOM 762 C C . LEU A 1 99 ? -0.780 -2.851 12.877 1.00 97.88 99 LEU A C 1
ATOM 764 O O . LEU A 1 99 ? -0.984 -3.509 13.896 1.00 97.88 99 LEU A O 1
ATOM 768 N N . GLY A 1 100 ? 0.189 -1.952 12.775 1.00 95.88 100 GLY A N 1
ATOM 769 C CA . GLY A 1 100 ? 1.026 -1.527 13.882 1.00 95.88 100 GLY A CA 1
ATOM 770 C C . GLY A 1 100 ? 0.484 -0.280 14.568 1.00 95.88 100 GLY A C 1
ATOM 771 O O . GLY A 1 100 ? -0.511 0.325 14.164 1.00 95.88 100 GLY A O 1
ATOM 772 N N . GLU A 1 101 ? 1.204 0.138 15.594 1.00 92.88 101 GLU A N 1
ATOM 773 C CA . GLU A 1 101 ? 0.996 1.392 16.301 1.00 92.88 101 GLU A CA 1
ATOM 774 C C . GLU A 1 101 ? 2.308 2.157 16.334 1.00 92.88 101 GLU A C 1
ATOM 776 O O . GLU A 1 101 ? 3.357 1.613 16.672 1.00 92.88 101 GLU A O 1
ATOM 781 N N . ASP A 1 102 ? 2.221 3.414 15.930 1.00 86.00 102 ASP A N 1
ATOM 782 C CA . ASP A 1 102 ? 3.275 4.413 16.036 1.00 86.00 102 ASP A CA 1
ATOM 783 C C . ASP A 1 102 ? 2.585 5.738 16.425 1.00 86.00 102 ASP A C 1
ATOM 785 O O . ASP A 1 102 ? 1.663 5.720 17.239 1.00 86.00 102 ASP A O 1
ATOM 789 N N . LEU A 1 103 ? 2.921 6.874 15.811 1.00 81.06 103 LEU A N 1
ATOM 790 C CA . LEU A 1 103 ? 2.157 8.138 15.842 1.00 81.06 103 LEU A CA 1
ATOM 791 C C . LEU A 1 103 ? 0.710 8.030 15.268 1.00 81.06 103 LEU A C 1
ATOM 793 O O . LEU A 1 103 ? 0.233 8.944 14.600 1.00 81.06 103 LEU A O 1
ATOM 797 N N . GLY A 1 104 ? 0.022 6.904 15.475 1.00 90.50 104 GLY A N 1
ATOM 798 C CA . GLY A 1 104 ? -1.259 6.501 14.900 1.00 90.50 104 GLY A CA 1
ATOM 799 C C . GLY A 1 104 ? -1.265 5.019 14.497 1.00 90.50 104 GLY A C 1
ATOM 800 O O . GLY A 1 104 ? -0.277 4.299 14.670 1.00 90.50 104 GLY A O 1
ATOM 801 N N . VAL A 1 105 ? -2.380 4.558 13.922 1.00 97.38 105 VAL A N 1
ATOM 802 C CA . VAL A 1 105 ? -2.452 3.227 13.299 1.00 97.38 105 VAL A CA 1
ATOM 803 C C . VAL A 1 105 ? -1.585 3.226 12.041 1.00 97.38 105 VAL A C 1
ATOM 805 O O . VAL A 1 105 ? -1.675 4.136 11.213 1.00 97.38 105 VAL A O 1
ATOM 808 N N . THR A 1 106 ? -0.751 2.200 11.879 1.00 97.75 106 THR A N 1
ATOM 809 C CA . THR A 1 106 ? 0.106 2.046 10.695 1.00 97.75 106 THR A CA 1
ATOM 810 C C . THR A 1 106 ? -0.207 0.761 9.946 1.00 97.75 106 THR A C 1
ATOM 812 O O . THR A 1 106 ? -0.274 -0.300 10.550 1.00 97.75 106 THR A O 1
ATOM 815 N N . LEU A 1 107 ? -0.377 0.850 8.630 1.00 98.06 107 LEU A N 1
ATOM 816 C CA . LEU A 1 107 ? -0.447 -0.289 7.721 1.00 98.06 107 LEU A CA 1
ATOM 817 C C . LEU A 1 107 ? 0.965 -0.633 7.239 1.00 98.06 107 LEU A C 1
ATOM 819 O O . LEU A 1 107 ? 1.626 0.216 6.637 1.00 98.06 107 LEU A O 1
ATO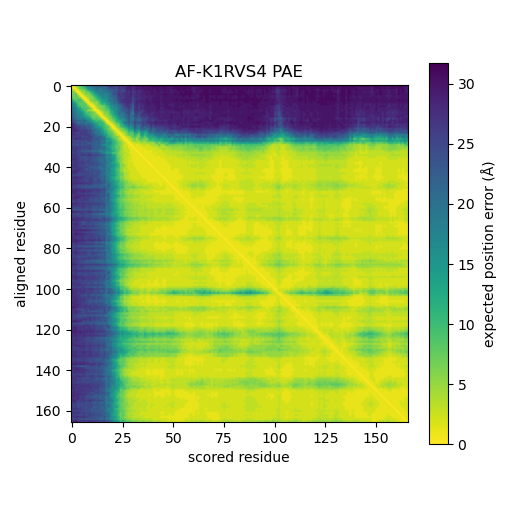M 823 N N . ASN A 1 108 ? 1.407 -1.869 7.471 1.00 97.38 108 ASN A N 1
ATOM 824 C CA . ASN A 1 108 ? 2.718 -2.371 7.058 1.00 97.38 108 ASN A CA 1
ATOM 825 C C . ASN A 1 108 ? 2.563 -3.537 6.080 1.00 97.38 108 ASN A C 1
ATOM 827 O O . ASN A 1 108 ? 1.744 -4.423 6.316 1.00 97.38 108 ASN A O 1
ATOM 831 N N . PHE A 1 109 ? 3.375 -3.574 5.023 1.00 96.81 109 PHE A N 1
ATOM 832 C CA . PHE A 1 109 ? 3.556 -4.773 4.202 1.00 96.81 109 PHE A CA 1
ATOM 833 C C . PHE A 1 109 ? 4.796 -5.536 4.676 1.00 96.81 109 PHE A C 1
ATOM 835 O O . PHE A 1 109 ? 5.926 -5.095 4.471 1.00 96.81 109 PHE A O 1
ATOM 842 N N . ASP A 1 110 ? 4.577 -6.674 5.338 1.00 90.75 110 ASP A N 1
ATOM 843 C CA . ASP A 1 110 ? 5.597 -7.322 6.177 1.00 90.75 110 ASP A CA 1
ATOM 844 C C . ASP A 1 110 ? 6.483 -8.312 5.417 1.00 90.75 110 ASP A C 1
ATOM 846 O O . ASP A 1 110 ? 7.588 -8.646 5.847 1.00 90.75 110 ASP A O 1
ATOM 850 N N . THR A 1 111 ? 6.007 -8.809 4.276 1.00 92.88 111 THR A N 1
ATOM 851 C CA . THR A 1 111 ? 6.726 -9.795 3.461 1.00 92.88 111 THR A CA 1
ATOM 852 C C . THR A 1 111 ? 6.952 -9.288 2.049 1.00 92.88 111 THR A C 1
ATOM 854 O O . THR A 1 111 ? 6.178 -8.485 1.534 1.00 92.88 111 THR A O 1
ATOM 857 N N . LYS A 1 112 ? 7.986 -9.820 1.391 1.00 93.44 112 LYS A N 1
ATOM 858 C CA . LYS A 1 112 ? 8.331 -9.478 0.009 1.00 93.44 112 LYS A CA 1
ATOM 859 C C . LYS A 1 112 ? 7.122 -9.631 -0.925 1.00 93.44 112 LYS A C 1
ATOM 861 O O . LYS A 1 112 ? 6.572 -10.720 -1.043 1.00 93.44 112 LYS A O 1
ATOM 866 N N . ASN A 1 113 ? 6.800 -8.567 -1.653 1.00 96.44 113 ASN A N 1
ATOM 867 C CA . ASN A 1 113 ? 5.805 -8.556 -2.720 1.00 96.44 113 ASN A CA 1
ATOM 868 C C . ASN A 1 113 ? 6.403 -7.818 -3.919 1.00 96.44 113 ASN A C 1
ATOM 870 O O . ASN A 1 113 ? 6.768 -6.654 -3.786 1.00 96.44 113 ASN A O 1
ATOM 874 N N . SER A 1 114 ? 6.579 -8.486 -5.062 1.00 95.38 114 SER A N 1
ATOM 875 C CA . SER A 1 114 ? 7.296 -7.896 -6.205 1.00 95.38 114 SER A CA 1
ATOM 876 C C . SER A 1 114 ? 6.628 -6.635 -6.750 1.00 95.38 114 SER A C 1
ATOM 878 O O . SER A 1 114 ? 7.351 -5.735 -7.165 1.00 95.38 114 SER A O 1
ATOM 880 N N . VAL A 1 115 ? 5.297 -6.543 -6.668 1.00 96.69 115 VAL A N 1
ATOM 881 C CA . VAL A 1 115 ? 4.523 -5.429 -7.223 1.00 96.69 115 VAL A CA 1
ATOM 882 C C . VAL A 1 115 ? 4.776 -4.144 -6.439 1.00 96.69 115 VAL A C 1
ATOM 884 O O . VAL A 1 115 ? 5.246 -3.160 -6.996 1.00 96.69 115 VAL A O 1
ATOM 887 N N . ILE A 1 116 ? 4.547 -4.141 -5.121 1.00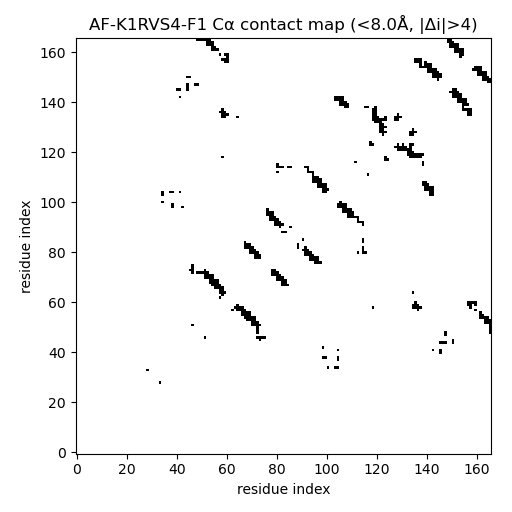 95.44 116 ILE A N 1
ATOM 888 C CA . ILE A 1 116 ? 4.830 -2.943 -4.308 1.00 95.44 116 ILE A CA 1
ATOM 889 C C . ILE A 1 116 ? 6.338 -2.696 -4.173 1.00 95.44 116 ILE A C 1
ATOM 891 O O . ILE A 1 116 ? 6.783 -1.550 -4.103 1.00 95.44 116 ILE A O 1
ATOM 895 N N . ASN A 1 117 ? 7.147 -3.763 -4.193 1.00 94.62 117 ASN A N 1
ATOM 896 C CA . ASN A 1 117 ? 8.593 -3.626 -4.109 1.00 94.62 117 ASN A CA 1
ATOM 897 C C . ASN A 1 117 ? 9.182 -2.924 -5.328 1.00 94.62 117 ASN A C 1
ATOM 899 O O . ASN A 1 117 ? 10.236 -2.315 -5.182 1.00 94.62 117 ASN A O 1
ATOM 903 N N . TYR A 1 118 ? 8.520 -2.950 -6.488 1.00 95.94 118 TYR A N 1
ATOM 904 C CA . TYR A 1 118 ? 8.926 -2.184 -7.665 1.00 95.94 118 TYR A CA 1
ATOM 905 C C . TYR A 1 118 ? 9.256 -0.725 -7.299 1.00 95.94 118 TYR A C 1
ATOM 907 O O . TYR A 1 118 ? 10.317 -0.218 -7.658 1.00 95.94 118 TYR A O 1
ATOM 915 N N . PHE A 1 119 ? 8.428 -0.084 -6.473 1.00 96.31 119 PHE A N 1
ATOM 916 C CA . PHE A 1 119 ? 8.586 1.328 -6.114 1.00 96.31 119 PHE A CA 1
ATOM 917 C C . PHE A 1 119 ? 9.696 1.614 -5.090 1.00 96.31 119 PHE A C 1
ATOM 919 O O . PHE A 1 119 ? 10.084 2.767 -4.899 1.00 96.31 119 PHE A O 1
ATOM 926 N N . VAL A 1 120 ? 10.219 0.592 -4.409 1.00 93.94 120 VAL A N 1
ATOM 927 C CA . VAL A 1 120 ? 11.177 0.765 -3.296 1.00 93.94 120 VAL A CA 1
ATOM 928 C C . VAL A 1 120 ? 12.483 0.005 -3.489 1.00 93.94 120 VAL A C 1
ATOM 930 O O . VAL A 1 120 ? 13.461 0.266 -2.792 1.00 93.94 120 VAL A O 1
ATOM 933 N N . HIS A 1 121 ? 12.526 -0.937 -4.432 1.00 92.06 121 HIS A N 1
ATOM 934 C CA . HIS A 1 121 ? 13.674 -1.804 -4.632 1.00 92.06 121 HIS A CA 1
ATOM 935 C C . HIS A 1 121 ? 14.858 -1.010 -5.208 1.00 92.06 121 HIS A C 1
ATOM 937 O O . HIS A 1 121 ? 14.733 -0.378 -6.262 1.00 92.06 121 HIS A O 1
ATOM 943 N N . PRO A 1 122 ? 16.045 -1.077 -4.581 1.00 88.00 122 PRO A N 1
ATOM 944 C CA . PRO A 1 122 ? 17.257 -0.520 -5.166 1.00 88.00 122 PRO A CA 1
ATOM 945 C C . PRO A 1 122 ? 17.585 -1.259 -6.464 1.00 88.00 122 PRO A C 1
ATOM 947 O O . PRO A 1 122 ? 17.625 -2.486 -6.472 1.00 88.00 122 PRO A O 1
ATOM 950 N N . ARG A 1 123 ? 17.859 -0.545 -7.560 1.00 86.06 123 ARG A N 1
ATOM 951 C CA . ARG A 1 123 ? 17.934 -1.155 -8.907 1.00 86.06 123 ARG A CA 1
ATOM 952 C C . ARG A 1 123 ? 16.598 -1.796 -9.299 1.00 86.06 123 ARG A C 1
ATOM 954 O O . ARG A 1 123 ? 16.509 -3.006 -9.505 1.00 86.06 123 ARG A O 1
ATOM 961 N N . ASN A 1 124 ? 15.561 -0.966 -9.349 1.00 90.12 124 ASN A N 1
ATOM 962 C CA . ASN A 1 124 ? 14.293 -1.313 -9.978 1.00 90.12 124 ASN A CA 1
ATOM 963 C C . ASN A 1 124 ? 14.540 -1.936 -11.381 1.00 90.12 124 ASN A C 1
ATOM 965 O O . ASN A 1 124 ? 15.485 -1.504 -12.053 1.00 90.12 124 ASN A O 1
ATOM 969 N N . PRO A 1 125 ? 13.740 -2.929 -11.824 1.00 87.69 125 PRO A N 1
ATOM 970 C CA . PRO A 1 125 ? 13.927 -3.612 -13.111 1.00 87.69 125 PRO A CA 1
ATOM 971 C C . PRO A 1 125 ? 14.011 -2.688 -14.334 1.00 87.69 125 PRO A C 1
ATOM 973 O O . PRO A 1 125 ? 14.772 -2.980 -15.253 1.00 87.69 125 PRO A O 1
ATOM 976 N N . ASP A 1 126 ? 13.312 -1.554 -14.303 1.00 92.00 126 ASP A N 1
ATOM 977 C CA . ASP A 1 126 ? 13.268 -0.566 -15.387 1.00 92.00 126 ASP A CA 1
ATOM 978 C C . ASP A 1 126 ? 14.297 0.561 -15.208 1.00 92.00 126 ASP A C 1
ATOM 980 O O . ASP A 1 126 ? 14.314 1.543 -15.948 1.00 92.00 126 ASP A O 1
ATOM 984 N N . GLY A 1 127 ? 15.177 0.442 -14.209 1.00 92.12 127 GLY A N 1
ATOM 985 C CA . GLY A 1 127 ? 16.211 1.434 -13.928 1.00 92.12 127 GLY A CA 1
ATOM 986 C C . GLY A 1 127 ? 15.673 2.755 -13.374 1.00 92.12 127 GLY A C 1
ATOM 987 O O . GLY A 1 127 ? 16.392 3.753 -13.403 1.00 92.12 127 GLY A O 1
ATOM 988 N N . LEU A 1 128 ? 14.436 2.776 -12.865 1.00 93.88 128 LEU A N 1
ATOM 989 C CA . LEU A 1 128 ? 13.840 3.962 -12.256 1.00 93.88 128 LEU A CA 1
ATOM 990 C C . LEU A 1 128 ? 14.336 4.180 -10.821 1.00 93.88 128 LEU A C 1
ATOM 992 O O . LEU A 1 128 ? 14.432 3.254 -10.010 1.00 93.88 128 LEU A O 1
ATOM 996 N N . GLY A 1 129 ? 14.617 5.442 -10.499 1.00 94.12 129 GLY A N 1
ATOM 997 C CA . GLY A 1 129 ? 15.111 5.850 -9.190 1.00 94.12 129 GLY A CA 1
ATOM 998 C C . GLY A 1 129 ? 16.585 5.513 -8.941 1.00 94.12 129 GLY A C 1
ATOM 999 O O . GLY A 1 129 ? 17.343 5.136 -9.834 1.00 94.12 129 GLY A O 1
ATOM 1000 N N . SER A 1 130 ? 17.030 5.702 -7.701 1.00 93.25 130 SER A N 1
ATOM 1001 C CA . SER A 1 130 ? 18.438 5.520 -7.335 1.00 93.25 130 SER A CA 1
ATOM 1002 C C . SER A 1 130 ? 18.794 4.052 -7.073 1.00 93.25 130 SER A C 1
ATOM 1004 O O . SER A 1 130 ? 17.980 3.243 -6.626 1.00 93.25 130 SER A O 1
ATOM 1006 N N . THR A 1 131 ? 20.072 3.706 -7.236 1.00 91.56 131 THR A N 1
ATOM 1007 C CA . THR A 1 131 ? 20.598 2.365 -6.917 1.00 91.56 131 THR A CA 1
ATOM 1008 C C . THR A 1 131 ? 20.647 2.053 -5.418 1.00 91.56 131 THR A C 1
ATOM 1010 O O . THR A 1 131 ? 21.021 0.939 -5.056 1.00 91.56 131 THR A O 1
ATOM 1013 N N . TYR A 1 132 ? 20.277 3.012 -4.561 1.00 88.88 132 TYR A N 1
ATOM 1014 C CA . TYR A 1 132 ? 20.257 2.875 -3.104 1.00 88.88 132 TYR A CA 1
ATOM 1015 C C . TYR A 1 132 ? 18.838 2.901 -2.520 1.00 88.88 132 TYR A C 1
ATOM 1017 O O . TYR A 1 132 ? 18.532 2.080 -1.665 1.00 88.88 132 TYR A O 1
ATOM 1025 N N . LYS A 1 133 ? 17.966 3.804 -2.988 1.00 90.38 133 LYS A N 1
ATOM 1026 C CA . LYS A 1 133 ? 16.608 3.995 -2.444 1.00 90.38 133 LYS A CA 1
ATOM 1027 C C . LYS A 1 133 ? 15.471 3.602 -3.394 1.00 90.38 133 LYS A C 1
ATOM 1029 O O . LYS A 1 133 ? 14.305 3.794 -3.055 1.00 90.38 133 LYS A O 1
ATOM 1034 N N . GLY A 1 134 ? 15.791 3.128 -4.600 1.00 94.94 134 GLY A N 1
ATOM 1035 C CA . GLY A 1 134 ? 14.789 2.947 -5.649 1.00 94.94 134 GLY A CA 1
ATOM 1036 C C . GLY A 1 134 ? 14.096 4.274 -5.963 1.00 94.94 134 GLY A C 1
ATOM 1037 O O . GLY A 1 134 ? 14.753 5.321 -5.989 1.00 94.94 134 GLY A O 1
ATOM 1038 N N . MET A 1 135 ? 12.780 4.226 -6.158 1.00 97.25 135 MET A N 1
ATOM 1039 C CA . MET A 1 135 ? 11.943 5.396 -6.451 1.00 97.25 135 MET A CA 1
ATOM 1040 C C . MET A 1 135 ? 11.451 6.116 -5.181 1.00 97.25 135 MET A C 1
ATOM 1042 O O . MET A 1 135 ? 10.621 7.013 -5.278 1.00 97.25 135 MET A O 1
ATOM 1046 N N . GLU A 1 136 ? 11.928 5.728 -3.990 1.00 96.94 136 GLU A N 1
ATOM 1047 C CA . GLU A 1 136 ? 11.457 6.266 -2.701 1.00 96.94 136 GLU A CA 1
ATOM 1048 C C . GLU A 1 136 ? 9.933 6.106 -2.504 1.00 96.94 136 GLU A C 1
ATOM 1050 O O . GLU A 1 136 ? 9.256 6.989 -1.977 1.00 96.94 136 GLU A O 1
ATOM 1055 N N . GLY A 1 137 ? 9.377 4.976 -2.955 1.00 97.31 137 GLY A N 1
ATOM 1056 C CA . GLY A 1 137 ? 8.002 4.588 -2.651 1.00 97.31 137 GLY A CA 1
ATOM 1057 C C . GLY A 1 137 ? 7.780 4.223 -1.177 1.00 97.31 137 GLY A C 1
ATOM 1058 O O . GLY A 1 137 ? 8.708 3.997 -0.402 1.00 97.31 137 GLY A O 1
ATOM 1059 N N . ASP A 1 138 ? 6.513 4.120 -0.801 1.00 97.31 138 ASP A N 1
ATOM 1060 C CA . ASP A 1 138 ? 6.047 3.638 0.492 1.00 97.31 138 ASP A CA 1
ATOM 1061 C C . ASP A 1 138 ? 5.607 2.167 0.448 1.00 97.31 138 ASP A C 1
ATOM 1063 O O . ASP A 1 138 ? 4.851 1.749 -0.431 1.00 97.31 138 ASP A O 1
ATOM 1067 N N . TYR A 1 139 ? 6.019 1.409 1.461 1.00 95.06 139 TYR A N 1
ATOM 1068 C CA . TYR A 1 139 ? 5.477 0.086 1.822 1.00 95.06 139 TYR A CA 1
ATOM 1069 C C . TYR A 1 139 ? 4.900 0.071 3.251 1.00 95.06 139 TYR A C 1
ATOM 1071 O O . TYR A 1 139 ? 4.449 -0.961 3.750 1.00 95.06 139 TYR A O 1
ATOM 1079 N N . LYS A 1 140 ? 4.941 1.231 3.914 1.00 95.81 140 LYS A N 1
ATOM 1080 C CA . LYS A 1 140 ? 4.393 1.491 5.239 1.00 95.81 140 LYS A CA 1
ATOM 1081 C C . LYS A 1 140 ? 3.643 2.816 5.203 1.00 95.81 140 LYS A C 1
ATOM 1083 O O . LYS A 1 140 ? 4.158 3.810 4.684 1.00 95.81 140 LYS A O 1
ATOM 1088 N N . PHE A 1 141 ? 2.450 2.830 5.782 1.00 97.88 141 PHE A N 1
ATOM 1089 C CA . PHE A 1 141 ? 1.536 3.962 5.716 1.00 97.88 141 PHE A CA 1
ATOM 1090 C C . PHE A 1 141 ? 0.906 4.243 7.073 1.00 97.88 141 PHE A C 1
ATOM 1092 O O . PHE A 1 141 ? 0.591 3.321 7.816 1.00 97.88 141 PHE A O 1
ATOM 1099 N N . MET A 1 142 ? 0.662 5.510 7.381 1.00 97.94 142 MET A N 1
ATOM 1100 C CA . MET A 1 142 ? -0.229 5.912 8.463 1.00 97.94 142 MET A CA 1
ATOM 1101 C C . MET A 1 142 ? -1.673 5.901 7.958 1.00 97.94 142 MET A C 1
ATOM 1103 O O . MET A 1 142 ? -1.959 6.455 6.894 1.00 97.94 142 MET A O 1
ATOM 1107 N N . VAL A 1 143 ? -2.576 5.280 8.714 1.00 97.88 143 VAL A N 1
ATOM 1108 C CA . VAL A 1 143 ? -4.014 5.296 8.429 1.00 97.88 143 VAL A CA 1
ATOM 1109 C C . VAL A 1 143 ? -4.584 6.605 8.965 1.00 97.88 143 VAL A C 1
ATOM 1111 O O . VAL A 1 143 ? -4.562 6.844 10.169 1.00 97.88 143 VAL A O 1
ATOM 1114 N N . MET A 1 144 ? -5.046 7.475 8.067 1.00 97.00 144 MET A N 1
ATOM 1115 C CA . MET A 1 144 ? -5.522 8.817 8.420 1.00 97.00 144 MET A CA 1
ATOM 1116 C C . MET A 1 144 ? -7.041 8.872 8.587 1.00 97.00 144 MET A C 1
ATOM 1118 O O . MET A 1 144 ? -7.537 9.650 9.394 1.00 97.00 144 MET A O 1
ATOM 1122 N N . GLU A 1 145 ? -7.766 8.105 7.774 1.00 95.56 145 GLU A N 1
ATOM 1123 C CA . GLU A 1 145 ? -9.228 8.087 7.725 1.00 95.56 145 GLU A CA 1
ATOM 1124 C C . GLU A 1 145 ? -9.695 6.764 7.120 1.00 95.56 145 GLU A C 1
ATOM 1126 O O . GLU A 1 145 ? -9.102 6.290 6.144 1.00 95.56 145 GLU A O 1
ATOM 1131 N N . THR A 1 146 ? -10.760 6.196 7.677 1.00 95.12 146 THR A N 1
ATOM 1132 C CA . THR A 1 146 ? -11.375 4.948 7.222 1.00 95.12 146 THR A CA 1
ATOM 1133 C C . THR A 1 146 ? -12.877 5.132 7.064 1.00 95.12 146 THR A C 1
ATOM 1135 O O . THR A 1 146 ? -13.567 5.469 8.020 1.00 95.12 146 THR A O 1
ATOM 1138 N N . SER A 1 147 ? -13.391 4.884 5.861 1.00 92.44 147 SER A N 1
ATOM 1139 C CA . SER A 1 147 ? -14.822 4.766 5.581 1.00 92.44 147 SER A CA 1
ATOM 1140 C C . SER A 1 147 ? -15.075 3.658 4.546 1.00 92.44 147 SER A C 1
ATOM 1142 O O . SER A 1 147 ? -14.137 3.230 3.866 1.00 92.44 147 SER A O 1
ATOM 1144 N N . PRO A 1 148 ? -16.327 3.187 4.391 1.00 86.38 148 PRO A N 1
ATOM 1145 C CA . PRO A 1 148 ? -16.681 2.227 3.342 1.00 86.38 148 PRO A CA 1
ATOM 1146 C C . PRO A 1 148 ? -16.400 2.726 1.914 1.00 86.38 148 PRO A C 1
ATOM 1148 O O . PRO A 1 148 ? -16.167 1.928 1.012 1.00 86.38 148 PRO A O 1
ATOM 1151 N N . GLU A 1 149 ? -16.424 4.040 1.686 1.00 92.06 149 GLU A N 1
ATOM 1152 C CA . GLU A 1 149 ? -16.245 4.661 0.367 1.00 92.06 149 GLU A CA 1
ATOM 1153 C C . GLU A 1 149 ? -14.793 5.061 0.082 1.00 92.06 149 GLU A C 1
ATOM 1155 O O . GLU A 1 149 ? -14.422 5.276 -1.077 1.00 92.06 149 GLU A O 1
ATOM 1160 N N . ARG A 1 150 ? -13.981 5.237 1.131 1.00 95.94 150 ARG A N 1
ATOM 1161 C CA . ARG A 1 150 ? -12.617 5.747 1.019 1.00 95.94 150 ARG A CA 1
ATOM 1162 C C . ARG A 1 150 ? -11.764 5.373 2.222 1.00 95.94 150 ARG A C 1
ATOM 1164 O O . ARG A 1 150 ? -12.157 5.573 3.365 1.00 95.94 150 ARG A O 1
ATOM 1171 N N . ILE A 1 151 ? -10.512 5.016 1.954 1.00 98.12 151 ILE A N 1
ATOM 1172 C CA . ILE A 1 151 ? -9.457 5.024 2.973 1.00 98.12 151 ILE A CA 1
ATOM 1173 C C . ILE A 1 151 ? -8.402 6.052 2.574 1.00 98.12 151 ILE A C 1
ATOM 1175 O O . ILE A 1 151 ? -7.932 6.076 1.434 1.00 98.12 151 ILE A O 1
ATOM 1179 N N . ARG A 1 152 ? -8.022 6.924 3.510 1.00 98.38 152 ARG A N 1
ATOM 1180 C CA . ARG A 1 152 ? -6.916 7.863 3.316 1.00 98.38 152 ARG A CA 1
ATOM 1181 C C . ARG A 1 152 ? -5.700 7.384 4.083 1.00 98.38 152 ARG A C 1
ATOM 1183 O O . ARG A 1 152 ? -5.735 7.228 5.301 1.00 98.38 152 ARG A O 1
ATOM 1190 N N . LEU A 1 153 ? -4.602 7.227 3.360 1.00 98.25 153 LEU A N 1
ATOM 1191 C CA . LEU A 1 153 ? -3.312 6.834 3.902 1.00 98.25 153 LEU A CA 1
ATOM 1192 C C . LEU A 1 153 ? -2.291 7.955 3.713 1.00 98.25 153 LEU A C 1
ATOM 1194 O O . LEU A 1 153 ? -2.379 8.743 2.768 1.00 98.25 153 LEU A O 1
ATOM 1198 N N . ARG A 1 154 ? -1.287 8.002 4.586 1.00 98.12 154 ARG A N 1
ATOM 1199 C CA . ARG A 1 154 ? -0.096 8.834 4.409 1.00 98.12 154 ARG A CA 1
ATOM 1200 C C . ARG A 1 154 ? 1.148 7.962 4.350 1.00 98.12 154 ARG A C 1
ATOM 1202 O O . ARG A 1 154 ? 1.385 7.183 5.266 1.00 98.12 154 ARG A O 1
ATOM 1209 N N . GLY A 1 155 ? 1.941 8.107 3.296 1.00 97.88 155 GLY A N 1
ATOM 1210 C CA . GLY A 1 155 ? 3.228 7.428 3.171 1.00 97.88 155 GLY A CA 1
ATOM 1211 C C . GLY A 1 155 ? 4.194 7.839 4.277 1.00 97.88 155 GLY A C 1
ATOM 1212 O O . GLY A 1 155 ? 4.313 9.028 4.574 1.00 97.88 155 GLY A O 1
ATOM 1213 N N . ILE A 1 156 ? 4.875 6.874 4.896 1.00 96.38 156 ILE A N 1
ATOM 1214 C CA . ILE A 1 156 ? 5.891 7.157 5.922 1.00 96.38 156 ILE A CA 1
ATOM 1215 C C . ILE A 1 156 ? 7.211 7.638 5.303 1.00 96.38 156 ILE A C 1
ATOM 1217 O O . ILE A 1 156 ? 7.908 8.445 5.911 1.00 96.38 156 ILE A O 1
ATOM 1221 N N . ILE A 1 157 ? 7.553 7.163 4.105 1.00 95.56 157 ILE A N 1
ATOM 1222 C CA . ILE A 1 157 ? 8.794 7.491 3.397 1.00 95.56 157 ILE A CA 1
ATOM 1223 C C . ILE A 1 157 ? 8.594 8.749 2.556 1.00 95.56 157 ILE A C 1
ATOM 1225 O O . ILE A 1 157 ? 9.319 9.726 2.731 1.00 95.56 157 ILE A O 1
ATOM 1229 N N . SER A 1 158 ? 7.604 8.746 1.660 1.00 97.44 158 SER A N 1
ATOM 1230 C CA . SER A 1 158 ? 7.386 9.876 0.744 1.00 97.44 158 SER A CA 1
ATOM 1231 C C . SER A 1 158 ? 6.660 11.049 1.408 1.00 97.44 158 SER A C 1
ATOM 1233 O O . SER A 1 158 ? 6.765 12.187 0.958 1.00 97.44 158 SER A O 1
ATOM 1235 N N . GLY A 1 159 ? 5.875 10.788 2.458 1.00 97.69 159 GLY A N 1
ATOM 1236 C CA . GLY A 1 159 ? 4.965 11.770 3.046 1.00 97.69 159 GLY A CA 1
ATOM 1237 C C . GLY A 1 159 ? 3.703 12.050 2.219 1.00 97.69 159 GLY A C 1
ATOM 1238 O O . GLY A 1 159 ? 2.873 12.844 2.678 1.00 97.69 159 GLY A O 1
ATOM 1239 N N . ASN A 1 160 ? 3.534 11.411 1.053 1.00 98.25 160 ASN A N 1
ATOM 1240 C CA . ASN A 1 160 ? 2.399 11.610 0.150 1.00 98.25 160 ASN A CA 1
ATOM 1241 C C . ASN A 1 160 ? 1.075 11.130 0.759 1.00 98.25 160 ASN A C 1
ATOM 1243 O O . ASN A 1 160 ? 1.041 10.221 1.590 1.00 98.25 160 ASN A O 1
ATOM 1247 N N . SER A 1 161 ? -0.033 11.735 0.321 1.00 97.88 161 SER A N 1
ATOM 1248 C CA . SER A 1 161 ? -1.387 11.292 0.668 1.00 97.88 161 SER A CA 1
ATOM 1249 C C . SER A 1 161 ? -1.914 10.358 -0.417 1.00 97.88 161 SER A C 1
ATOM 1251 O O . SER A 1 161 ? -2.005 10.753 -1.577 1.00 97.88 161 SER A O 1
ATOM 1253 N N . TYR A 1 162 ? -2.332 9.160 -0.023 1.00 98.31 162 TYR A N 1
ATOM 1254 C CA . TYR A 1 162 ? -2.924 8.157 -0.903 1.00 98.31 162 TYR A CA 1
ATOM 1255 C C . TYR A 1 162 ? -4.401 7.995 -0.577 1.00 98.31 162 TYR A C 1
ATOM 1257 O O . TYR A 1 162 ? -4.792 7.976 0.592 1.00 98.31 162 TYR A O 1
ATOM 1265 N N . ILE A 1 163 ? -5.218 7.901 -1.620 1.00 98.25 163 ILE A N 1
ATOM 1266 C CA . ILE A 1 163 ? -6.661 7.719 -1.515 1.00 98.25 163 ILE A CA 1
ATOM 1267 C C . ILE A 1 163 ? -6.990 6.371 -2.138 1.00 98.25 163 ILE A C 1
ATOM 1269 O O . ILE A 1 163 ? -6.738 6.168 -3.324 1.00 98.25 163 ILE A O 1
ATOM 1273 N N . LEU A 1 164 ? -7.521 5.476 -1.315 1.00 98.31 164 LEU A N 1
ATOM 1274 C CA . LEU A 1 164 ? -8.040 4.178 -1.707 1.00 98.31 164 LEU A CA 1
ATOM 1275 C C . LEU A 1 164 ? -9.530 4.346 -1.994 1.00 98.31 164 LEU A C 1
ATOM 1277 O O . LEU A 1 164 ? -10.254 4.883 -1.153 1.00 98.31 164 LEU A O 1
ATOM 1281 N N . THR A 1 165 ? -9.979 3.879 -3.154 1.00 97.94 165 THR A N 1
ATOM 1282 C CA . THR A 1 165 ? -11.402 3.801 -3.525 1.00 97.94 165 THR A CA 1
ATOM 1283 C C . THR A 1 165 ? -11.755 2.375 -3.953 1.00 97.94 165 THR A C 1
ATOM 1285 O O . THR A 1 165 ? -10.903 1.748 -4.583 1.00 97.94 165 THR A O 1
ATOM 1288 N N . PRO A 1 166 ? -12.938 1.848 -3.596 1.00 95.12 166 PRO A N 1
ATOM 1289 C CA . PRO A 1 166 ? -13.318 0.461 -3.879 1.00 95.12 166 PRO A CA 1
ATOM 1290 C C . PRO A 1 166 ? -13.670 0.211 -5.355 1.00 95.12 166 PRO A C 1
ATOM 1292 O O . PRO A 1 166 ? -13.860 1.200 -6.103 1.00 95.12 166 PRO A O 1
#

Sequence (166 aa):
MKRTTIISFLALPLLCTSCLFDEEDLFDKSASERIEAAKVEAKAALESAPNGWHVRYFPSATQEFGGYNVFFKFADGQVTIASETETDPSTAVTSLYSLGEDLGVTLNFDTKNSVINYFVHPRNPDGLGSTYKGMEGDYKFMVMETSPERIRLRGIISGNSYILTP